Protein AF-A0A655AYE4-F1 (afdb_monomer_lite)

Organism: Mycobacterium tuberculosis (NCBI:txid1773)

Sequence (75 aa):
MRPRAGKVDVGKVVEHFSRRCRAVRVVPFDPHLEEGAEIALDRLRRETREALTELAAVVAAGFPGDPRRCKPSFT

pLDDT: mean 84.88, std 15.08, range [43.03, 96.56]

Radius of gyration: 18.06 Å; chains: 1; bounding box: 36×51×34 Å

Structure (mmCIF, N/CA/C/O backbone):
data_AF-A0A655AYE4-F1
#
_entry.id   AF-A0A655AYE4-F1
#
loop_
_atom_site.group_PDB
_atom_site.id
_atom_site.type_symbol
_atom_site.label_atom_id
_atom_site.label_alt_id
_atom_site.label_comp_id
_atom_site.label_asym_id
_atom_site.label_entity_id
_atom_site.label_seq_id
_atom_site.pdbx_PDB_ins_code
_atom_site.Cartn_x
_atom_site.Cartn_y
_atom_site.Cartn_z
_atom_site.occupancy
_atom_site.B_iso_or_equiv
_atom_site.auth_seq_id
_atom_site.auth_comp_id
_atom_site.auth_asym_id
_atom_site.auth_atom_id
_atom_site.pdbx_PDB_model_num
ATOM 1 N N . MET A 1 1 ? 5.904 7.161 -17.634 1.00 43.03 1 MET A N 1
ATOM 2 C CA . MET A 1 1 ? 5.900 8.585 -17.221 1.00 43.03 1 MET A CA 1
ATOM 3 C C . MET A 1 1 ? 6.628 8.701 -15.889 1.00 43.03 1 MET A C 1
ATOM 5 O O . MET A 1 1 ? 6.066 8.287 -14.887 1.00 43.03 1 MET A O 1
ATOM 9 N N . ARG A 1 2 ? 7.871 9.200 -15.851 1.00 45.97 2 ARG A N 1
ATOM 10 C CA . ARG A 1 2 ? 8.512 9.577 -14.578 1.00 45.97 2 ARG A CA 1
ATOM 11 C C . ARG A 1 2 ? 7.953 10.944 -14.177 1.00 45.97 2 ARG A C 1
ATOM 13 O O . ARG A 1 2 ? 8.222 11.902 -14.905 1.00 45.97 2 ARG A O 1
ATOM 20 N N . PRO A 1 3 ? 7.178 11.081 -13.087 1.00 49.56 3 PRO A N 1
ATOM 21 C CA . PRO A 1 3 ? 6.827 12.403 -12.602 1.00 49.56 3 PRO A CA 1
ATOM 22 C C . PRO A 1 3 ? 8.134 13.055 -12.160 1.00 49.56 3 PRO A C 1
ATOM 24 O O . PRO A 1 3 ? 8.881 12.489 -11.361 1.00 49.56 3 PRO A O 1
ATOM 27 N N . ARG A 1 4 ? 8.443 14.228 -12.714 1.00 47.94 4 ARG A N 1
ATOM 28 C CA . ARG A 1 4 ? 9.523 15.082 -12.222 1.00 47.94 4 ARG A CA 1
ATOM 29 C C . ARG A 1 4 ? 9.258 15.290 -10.734 1.00 47.94 4 ARG A C 1
ATOM 31 O O . ARG A 1 4 ? 8.274 15.935 -10.384 1.00 47.94 4 ARG A O 1
ATOM 38 N N . ALA A 1 5 ? 10.082 14.689 -9.880 1.00 51.25 5 ALA A N 1
ATOM 39 C CA . ALA A 1 5 ? 9.943 14.759 -8.435 1.00 51.25 5 ALA A CA 1
ATOM 40 C C . ALA A 1 5 ? 10.227 16.191 -7.953 1.00 51.25 5 ALA A C 1
ATOM 42 O O . ALA A 1 5 ? 11.278 16.486 -7.390 1.00 51.25 5 ALA A O 1
ATOM 43 N N . GLY A 1 6 ? 9.272 17.104 -8.141 1.00 54.62 6 GLY A N 1
ATOM 44 C CA . GLY A 1 6 ? 8.989 18.047 -7.072 1.00 54.62 6 GLY A CA 1
ATOM 45 C C . GLY A 1 6 ? 8.655 17.169 -5.877 1.00 54.62 6 GLY A C 1
ATOM 46 O O . GLY A 1 6 ? 7.736 16.366 -5.989 1.00 54.62 6 GLY A O 1
ATOM 47 N N . LYS A 1 7 ? 9.493 17.198 -4.834 1.00 64.56 7 LYS A N 1
ATOM 48 C CA . LYS A 1 7 ? 9.419 16.312 -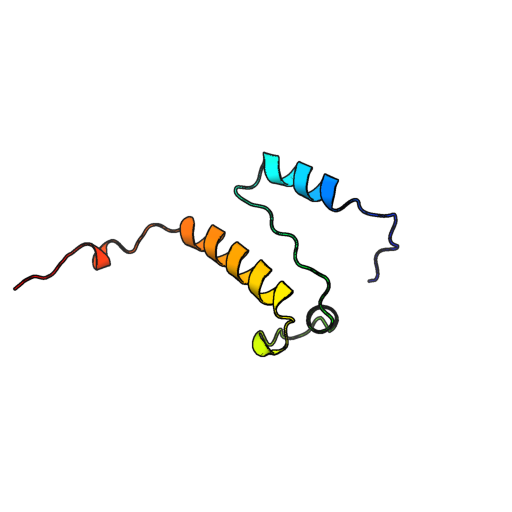3.663 1.00 64.56 7 LYS A CA 1
ATOM 49 C C . LYS A 1 7 ? 7.975 16.253 -3.157 1.00 64.56 7 LYS A C 1
ATOM 51 O O . LYS A 1 7 ? 7.549 17.134 -2.414 1.00 64.56 7 LYS A O 1
ATOM 56 N N . VAL A 1 8 ? 7.214 15.252 -3.595 1.00 80.88 8 VAL A N 1
ATOM 57 C CA . VAL A 1 8 ? 5.893 14.995 -3.039 1.00 80.88 8 VAL A CA 1
ATOM 58 C C . VAL A 1 8 ? 6.172 14.491 -1.641 1.00 80.88 8 VAL A C 1
ATOM 60 O O . VAL A 1 8 ? 6.795 13.447 -1.454 1.00 80.88 8 VAL A O 1
ATOM 63 N N . ASP A 1 9 ? 5.787 15.295 -0.663 1.00 89.12 9 ASP A N 1
ATOM 64 C CA . ASP A 1 9 ? 5.910 14.934 0.734 1.00 89.12 9 ASP A CA 1
ATOM 65 C C . ASP A 1 9 ? 4.895 13.827 1.025 1.00 89.12 9 ASP A C 1
ATOM 67 O O . ASP A 1 9 ? 3.699 14.074 1.197 1.00 89.12 9 ASP A O 1
ATOM 71 N N . VAL A 1 10 ? 5.387 12.588 1.028 1.00 90.88 10 VAL A N 1
ATOM 72 C CA . VAL A 1 10 ? 4.578 11.395 1.288 1.00 90.88 10 VAL A CA 1
ATOM 73 C C . VAL A 1 10 ? 3.881 11.504 2.646 1.00 90.88 10 VAL A C 1
ATOM 75 O O . VAL A 1 10 ? 2.742 11.063 2.771 1.00 90.88 10 VAL A O 1
ATOM 78 N N . GLY A 1 11 ? 4.501 12.161 3.632 1.00 93.12 11 GLY A N 1
ATOM 79 C CA . GLY A 1 11 ? 3.899 12.396 4.942 1.00 93.12 11 GLY A CA 1
ATOM 80 C C . GLY A 1 11 ? 2.632 13.242 4.847 1.00 93.12 11 GLY A C 1
ATOM 81 O O . GLY A 1 11 ? 1.590 12.847 5.367 1.00 93.12 11 GLY A O 1
ATOM 82 N N . LYS A 1 12 ? 2.672 14.350 4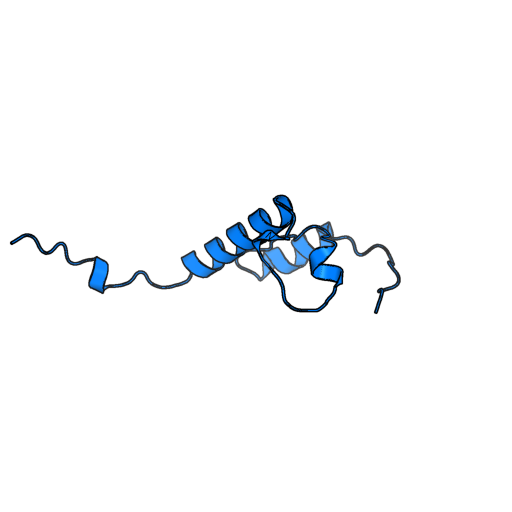.098 1.00 94.12 12 LYS A N 1
ATOM 83 C CA . LYS A 1 12 ? 1.487 15.203 3.875 1.00 94.12 12 LYS A CA 1
ATOM 84 C C . LYS A 1 12 ? 0.381 14.488 3.104 1.00 94.12 12 LYS A C 1
ATOM 86 O O . LYS A 1 12 ? -0.798 14.690 3.387 1.00 94.12 12 LYS A O 1
ATOM 91 N N . VAL A 1 13 ? 0.749 13.652 2.134 1.00 94.44 13 VAL A N 1
ATOM 92 C CA . VAL A 1 13 ? -0.215 12.838 1.379 1.00 94.44 13 VAL A CA 1
ATOM 93 C C . VAL A 1 13 ? -0.918 11.853 2.314 1.00 94.44 13 VAL A C 1
ATOM 95 O O . VAL A 1 13 ? -2.148 11.787 2.328 1.00 94.44 13 VAL A O 1
ATOM 98 N N . VAL A 1 14 ? -0.156 11.142 3.149 1.00 95.56 14 VAL A N 1
ATOM 99 C CA . VAL A 1 14 ? -0.708 10.223 4.152 1.00 95.56 14 VAL A CA 1
ATOM 100 C C . VAL A 1 14 ? -1.621 10.966 5.125 1.00 95.56 14 VAL A C 1
ATOM 102 O O . VAL A 1 14 ? -2.743 10.517 5.361 1.00 95.56 14 VAL A O 1
ATOM 105 N N . GLU A 1 15 ? -1.194 12.122 5.637 1.00 95.94 15 GLU A N 1
ATOM 106 C CA . GLU A 1 15 ? -1.991 12.938 6.558 1.00 95.94 15 GLU A CA 1
ATOM 107 C C . GLU A 1 15 ? -3.328 13.357 5.930 1.00 95.94 15 GLU A C 1
ATOM 109 O O . GLU A 1 15 ? -4.384 13.247 6.556 1.00 95.94 15 GLU A O 1
ATOM 114 N N . HIS A 1 16 ? -3.305 13.795 4.670 1.00 95.25 16 HIS A N 1
ATOM 115 C CA . HIS A 1 16 ? -4.500 14.229 3.957 1.00 95.25 16 HIS A CA 1
ATOM 116 C C . HIS A 1 16 ? -5.542 13.109 3.824 1.00 95.25 16 HIS A C 1
ATOM 118 O O . HIS A 1 16 ? -6.733 13.331 4.084 1.00 95.25 16 HIS A O 1
ATOM 124 N N . PHE A 1 17 ? -5.101 11.916 3.416 1.00 96.12 17 PHE A N 1
ATOM 125 C CA . PHE A 1 17 ? -5.991 10.781 3.181 1.00 96.12 17 PHE A CA 1
ATOM 126 C C . PHE A 1 17 ? -6.453 10.114 4.476 1.00 96.12 17 PHE A C 1
ATOM 128 O O . PHE A 1 17 ? -7.597 9.670 4.547 1.00 96.12 17 PHE A O 1
ATOM 135 N N . SER A 1 18 ? -5.640 10.130 5.533 1.00 95.69 18 SER A N 1
ATOM 136 C CA . SER A 1 18 ? -5.998 9.532 6.830 1.00 95.69 18 SER A CA 1
ATOM 137 C C . SER A 1 18 ? -7.234 10.175 7.471 1.00 95.69 18 SER A C 1
ATOM 139 O O . SER A 1 18 ? -7.910 9.550 8.276 1.00 95.69 18 SER A O 1
ATOM 141 N N . ARG A 1 19 ? -7.580 11.410 7.083 1.00 96.31 19 ARG A N 1
ATOM 142 C CA . ARG A 1 19 ? -8.794 12.103 7.553 1.00 96.31 19 ARG A CA 1
ATOM 143 C C . ARG A 1 19 ? -10.088 11.609 6.890 1.00 96.31 19 ARG A C 1
ATOM 145 O O . ARG A 1 19 ? -11.168 11.977 7.337 1.00 96.31 19 ARG A O 1
ATOM 152 N N . ARG A 1 20 ? -9.995 10.864 5.783 1.00 96.50 20 ARG A N 1
ATOM 153 C CA . ARG A 1 20 ? -11.133 10.489 4.913 1.00 96.50 20 ARG A CA 1
ATOM 154 C C . ARG A 1 20 ? -11.219 8.989 4.656 1.00 96.50 20 ARG A C 1
ATOM 156 O O . ARG A 1 20 ? -12.298 8.471 4.391 1.00 96.50 20 ARG A O 1
ATOM 163 N N . CYS A 1 21 ? -10.086 8.304 4.707 1.00 95.56 21 CYS A N 1
ATOM 164 C CA . CYS A 1 21 ? -9.972 6.878 4.473 1.00 95.56 21 CYS A CA 1
ATOM 165 C C . CYS A 1 21 ? -9.871 6.140 5.807 1.00 95.56 21 CYS A C 1
ATOM 167 O O . CYS A 1 21 ? -9.196 6.593 6.727 1.00 95.56 21 CYS A O 1
ATOM 169 N N . ARG A 1 22 ? -10.488 4.957 5.883 1.00 93.69 22 ARG A N 1
ATOM 170 C CA . ARG A 1 22 ? -10.393 4.069 7.053 1.00 93.69 22 ARG A CA 1
ATOM 171 C C . ARG A 1 22 ? -8.949 3.669 7.376 1.00 93.69 22 ARG A C 1
ATOM 173 O O . AR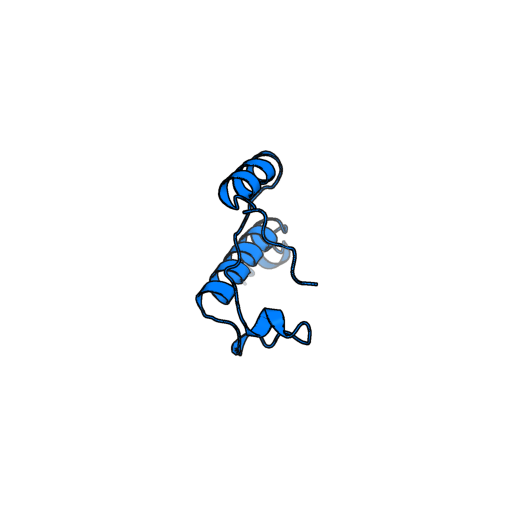G A 1 22 ? -8.615 3.492 8.540 1.00 93.69 22 ARG A O 1
ATOM 180 N N . ALA A 1 23 ? -8.117 3.498 6.352 1.00 95.00 23 ALA A N 1
ATOM 181 C CA . ALA A 1 23 ? -6.680 3.311 6.491 1.00 95.00 23 ALA A CA 1
ATOM 182 C C . ALA A 1 23 ? -5.961 3.839 5.247 1.00 95.00 23 ALA A C 1
ATOM 184 O O . ALA A 1 23 ? -6.543 3.909 4.163 1.00 95.00 23 ALA A O 1
ATOM 185 N N . VAL A 1 24 ? -4.682 4.167 5.411 1.00 96.56 24 VAL A N 1
ATOM 186 C CA . VAL A 1 24 ? -3.770 4.558 4.334 1.00 96.56 24 VAL A CA 1
ATOM 187 C C . VAL A 1 24 ? -2.491 3.753 4.511 1.00 96.56 24 VAL A C 1
ATOM 189 O O . VAL A 1 24 ? -1.922 3.745 5.601 1.00 96.56 24 VAL A O 1
ATOM 192 N N . ARG A 1 25 ? -2.024 3.085 3.451 1.00 95.19 25 ARG A N 1
ATOM 193 C CA . ARG A 1 25 ? -0.771 2.326 3.481 1.00 95.19 25 ARG A CA 1
ATOM 194 C C . ARG A 1 25 ? 0.188 2.822 2.411 1.00 95.19 25 ARG A C 1
ATOM 196 O O . ARG A 1 25 ? -0.178 2.931 1.245 1.00 95.19 25 ARG A O 1
ATOM 203 N N . VAL A 1 26 ? 1.419 3.123 2.820 1.00 94.94 26 VAL A N 1
ATOM 204 C CA . VAL A 1 26 ? 2.510 3.463 1.900 1.00 94.94 26 VAL A CA 1
ATOM 205 C C . VAL A 1 26 ? 3.120 2.170 1.378 1.00 94.94 26 VAL A C 1
ATOM 207 O O . VAL A 1 26 ? 3.614 1.364 2.166 1.00 94.94 26 VAL A O 1
ATOM 210 N N . VAL A 1 27 ? 3.090 1.994 0.059 1.00 93.56 27 VAL A N 1
ATOM 211 C CA . VAL A 1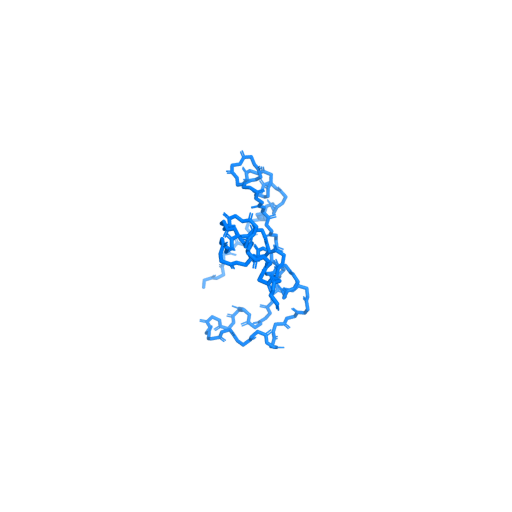 27 ? 3.798 0.914 -0.631 1.00 93.56 27 VAL A CA 1
ATOM 212 C C . VAL A 1 27 ? 5.189 1.434 -1.014 1.00 93.56 27 VAL A C 1
ATOM 214 O O . VAL A 1 27 ? 5.272 2.489 -1.652 1.00 93.56 27 VAL A O 1
ATOM 217 N N . PRO A 1 28 ? 6.283 0.773 -0.594 1.00 92.56 28 PRO A N 1
ATOM 218 C CA . PRO A 1 28 ? 7.632 1.203 -0.945 1.00 92.56 28 PRO A CA 1
ATOM 219 C C . PRO A 1 28 ? 7.897 1.032 -2.445 1.00 92.56 28 PRO A C 1
ATOM 221 O O . PRO A 1 28 ? 7.180 0.323 -3.148 1.00 92.56 28 PRO A O 1
ATOM 224 N N . PHE A 1 29 ? 8.961 1.670 -2.935 1.00 91.75 29 PHE A N 1
ATOM 225 C CA . PHE A 1 29 ? 9.415 1.431 -4.300 1.00 91.75 29 PHE A CA 1
ATOM 226 C C . PHE A 1 29 ? 9.823 -0.036 -4.488 1.00 91.75 29 PHE A C 1
ATOM 228 O O . PHE A 1 29 ? 10.636 -0.575 -3.728 1.00 91.75 29 PHE A O 1
ATOM 235 N N . ASP A 1 30 ? 9.301 -0.637 -5.552 1.00 92.81 30 ASP A N 1
ATOM 236 C CA . ASP A 1 30 ? 9.565 -2.012 -5.937 1.00 92.81 30 ASP A CA 1
ATOM 237 C C . ASP A 1 30 ? 9.887 -2.071 -7.439 1.00 92.81 30 ASP A C 1
ATOM 239 O O . ASP A 1 30 ? 9.046 -1.659 -8.242 1.00 92.81 30 ASP A O 1
ATOM 243 N N . PRO A 1 31 ? 11.076 -2.560 -7.841 1.00 91.31 31 PRO A N 1
ATOM 244 C CA . PRO A 1 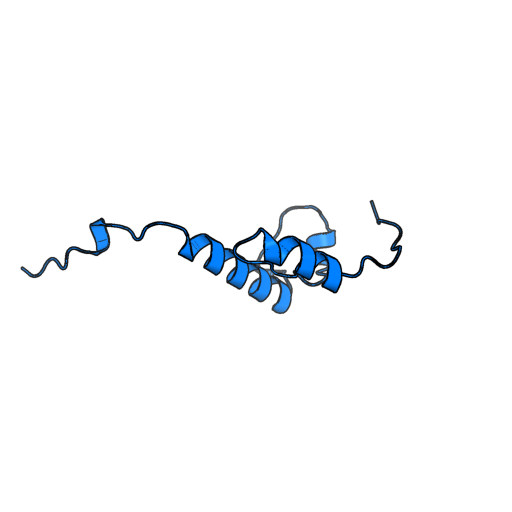31 ? 11.444 -2.663 -9.253 1.00 91.31 31 PRO A CA 1
ATOM 245 C C . PRO A 1 31 ? 10.473 -3.513 -10.077 1.00 91.31 31 PRO A C 1
ATOM 247 O O . PRO A 1 31 ? 10.207 -3.185 -11.227 1.00 91.31 31 PRO A O 1
ATOM 250 N N . HIS A 1 32 ? 9.903 -4.568 -9.486 1.00 89.75 32 HIS A N 1
ATOM 251 C CA . HIS A 1 32 ? 8.961 -5.446 -10.183 1.00 89.75 32 HIS A CA 1
ATOM 252 C C . HIS A 1 32 ? 7.654 -4.712 -10.524 1.00 89.75 32 HIS A C 1
ATOM 254 O O . HIS A 1 32 ? 7.030 -4.979 -11.545 1.00 89.75 32 HIS A O 1
ATOM 260 N N . LEU A 1 33 ? 7.264 -3.721 -9.712 1.00 89.69 33 LEU A N 1
ATOM 261 C CA . LEU A 1 33 ? 6.124 -2.849 -10.015 1.00 89.69 33 LEU A CA 1
ATOM 262 C C . LEU A 1 33 ? 6.438 -1.804 -11.101 1.00 89.69 33 LEU A C 1
ATOM 264 O O . LEU A 1 33 ? 5.513 -1.320 -11.753 1.00 89.69 33 LEU A O 1
ATOM 268 N N . GLU A 1 34 ? 7.710 -1.445 -11.317 1.00 86.88 34 GLU A N 1
ATOM 269 C CA . GLU A 1 34 ? 8.117 -0.500 -12.373 1.00 86.88 34 GLU A CA 1
ATOM 270 C C . GLU A 1 34 ? 7.971 -1.108 -13.778 1.00 86.88 34 GLU A C 1
ATOM 272 O O . GLU A 1 34 ? 7.721 -0.367 -14.730 1.00 86.88 34 GLU A O 1
ATOM 277 N N . GLU A 1 35 ? 8.053 -2.441 -13.904 1.00 86.81 35 GLU A N 1
ATOM 278 C CA . GLU A 1 35 ? 7.882 -3.171 -15.173 1.00 86.81 35 GLU A CA 1
ATOM 279 C C . GLU A 1 35 ? 6.526 -2.864 -15.843 1.00 86.81 35 GLU A C 1
ATOM 281 O O . GLU A 1 35 ? 6.412 -2.932 -17.066 1.00 86.81 35 GLU A O 1
ATOM 286 N N . GLY A 1 36 ? 5.502 -2.482 -15.062 1.00 75.25 36 GLY A N 1
ATOM 287 C CA . GLY A 1 36 ? 4.199 -2.038 -15.578 1.00 75.25 36 GLY A CA 1
ATOM 288 C C . GLY A 1 36 ? 3.394 -3.130 -16.292 1.00 75.25 36 GLY A C 1
ATOM 289 O O . GLY A 1 36 ? 2.462 -2.816 -17.033 1.00 75.25 36 GLY A O 1
ATOM 290 N N . ALA A 1 37 ? 3.768 -4.392 -16.082 1.00 82.50 37 ALA A N 1
ATOM 291 C CA . ALA A 1 37 ? 3.157 -5.581 -16.658 1.00 82.50 37 ALA A CA 1
ATOM 292 C C . ALA A 1 37 ? 2.508 -6.441 -15.555 1.00 82.50 37 ALA A C 1
ATOM 294 O O . ALA A 1 37 ? 2.119 -5.941 -14.499 1.00 82.50 37 ALA A O 1
ATOM 295 N N . GLU A 1 38 ? 2.350 -7.738 -15.805 1.00 87.75 38 GLU A N 1
ATOM 296 C CA . GLU A 1 38 ? 1.778 -8.673 -14.840 1.00 87.75 38 GLU A CA 1
ATOM 297 C C . GLU A 1 38 ? 2.590 -8.733 -13.533 1.00 87.75 38 GLU A C 1
ATOM 299 O O . GLU A 1 38 ? 3.810 -8.918 -13.525 1.00 87.75 38 GLU A O 1
ATOM 304 N N . ILE A 1 39 ? 1.894 -8.609 -12.400 1.00 89.31 39 ILE A N 1
ATOM 305 C CA . ILE A 1 39 ? 2.516 -8.622 -11.077 1.00 89.31 39 ILE A CA 1
ATOM 306 C C . ILE A 1 39 ? 2.543 -10.055 -10.534 1.00 89.31 39 ILE A C 1
ATOM 308 O O . ILE A 1 39 ? 1.596 -10.517 -9.901 1.00 89.31 39 ILE A O 1
ATOM 312 N N . ALA A 1 40 ? 3.672 -10.736 -10.712 1.00 91.00 40 ALA A N 1
ATOM 313 C CA . ALA A 1 40 ? 4.016 -11.929 -9.939 1.00 91.00 40 ALA A CA 1
ATOM 314 C C . ALA A 1 40 ? 4.276 -11.585 -8.453 1.00 91.00 40 ALA A C 1
ATOM 316 O O . ALA A 1 40 ? 5.264 -10.928 -8.112 1.00 91.00 40 ALA A O 1
ATOM 317 N N . LEU A 1 41 ? 3.386 -12.015 -7.549 1.00 89.62 41 LEU A N 1
ATOM 318 C CA . LEU A 1 41 ? 3.458 -11.681 -6.116 1.00 89.62 41 LEU A CA 1
ATOM 319 C C . LEU A 1 41 ? 4.714 -12.235 -5.425 1.00 89.62 41 LEU A C 1
ATOM 321 O O . LEU A 1 41 ? 5.223 -11.630 -4.481 1.00 89.62 41 LEU A O 1
ATOM 325 N N . ASP A 1 42 ? 5.235 -13.364 -5.890 1.00 91.12 42 ASP A N 1
ATOM 326 C CA . ASP A 1 42 ? 6.469 -14.004 -5.425 1.00 91.12 42 ASP A CA 1
ATOM 327 C C . ASP A 1 42 ? 7.733 -13.199 -5.780 1.00 91.12 42 ASP A C 1
ATOM 329 O O . ASP A 1 42 ? 8.713 -13.229 -5.031 1.00 91.12 42 ASP A O 1
ATOM 333 N N . ARG A 1 43 ? 7.679 -12.378 -6.836 1.00 92.81 43 ARG A N 1
ATOM 334 C CA . ARG A 1 43 ? 8.786 -11.507 -7.268 1.00 92.81 43 ARG A CA 1
ATOM 335 C C . ARG A 1 43 ? 8.839 -10.159 -6.552 1.00 92.81 43 ARG A C 1
ATOM 337 O O . ARG A 1 43 ? 9.860 -9.481 -6.620 1.00 92.81 43 ARG A O 1
ATOM 344 N N . LEU A 1 44 ? 7.777 -9.779 -5.841 1.00 94.44 44 LEU A N 1
ATOM 345 C CA . LEU A 1 44 ? 7.766 -8.557 -5.038 1.00 94.44 44 LEU A CA 1
ATOM 346 C C . LEU A 1 44 ? 8.827 -8.605 -3.929 1.00 94.44 44 LEU A C 1
ATOM 348 O O . LEU A 1 44 ? 9.213 -9.662 -3.427 1.00 94.44 44 LEU A O 1
ATOM 352 N N . ARG A 1 45 ? 9.286 -7.444 -3.479 1.00 95.75 45 ARG A N 1
ATOM 353 C CA . ARG A 1 45 ? 10.073 -7.360 -2.248 1.00 95.75 45 ARG A CA 1
ATOM 354 C C . ARG A 1 45 ? 9.180 -7.681 -1.055 1.00 95.75 45 ARG A C 1
ATOM 356 O O . ARG A 1 45 ? 7.963 -7.478 -1.084 1.00 95.75 45 ARG A O 1
ATOM 363 N N . ARG A 1 46 ? 9.782 -8.199 0.017 1.00 95.88 46 ARG A N 1
ATOM 364 C CA . ARG A 1 46 ? 9.037 -8.584 1.223 1.00 95.88 46 ARG A CA 1
ATOM 365 C C . ARG A 1 46 ? 8.258 -7.398 1.796 1.00 95.88 46 ARG A C 1
ATOM 367 O O . ARG A 1 46 ? 7.082 -7.555 2.095 1.00 95.88 46 ARG A O 1
ATOM 374 N N . GLU A 1 47 ? 8.871 -6.221 1.854 1.00 96.00 47 GLU A N 1
ATOM 375 C CA . GLU A 1 47 ? 8.254 -5.013 2.409 1.00 96.00 47 GLU A CA 1
ATOM 376 C C . GLU A 1 47 ? 7.031 -4.568 1.588 1.00 96.00 47 GLU A C 1
ATOM 378 O O . GLU A 1 47 ? 6.023 -4.122 2.136 1.00 96.00 47 GLU A O 1
ATOM 383 N N . THR A 1 48 ? 7.092 -4.732 0.263 1.00 96.38 48 THR A N 1
ATOM 384 C CA . THR A 1 48 ? 5.974 -4.462 -0.650 1.00 96.38 48 THR A CA 1
ATOM 385 C C . THR A 1 48 ? 4.829 -5.442 -0.423 1.00 96.38 48 THR A C 1
ATOM 387 O O . THR A 1 48 ? 3.674 -5.027 -0.312 1.00 96.38 48 THR A O 1
ATOM 390 N N . ARG A 1 49 ? 5.138 -6.742 -0.297 1.00 95.94 49 ARG A N 1
ATOM 391 C CA . ARG A 1 49 ? 4.138 -7.771 0.025 1.00 95.94 49 ARG A CA 1
ATOM 392 C C . ARG A 1 49 ? 3.465 -7.519 1.363 1.00 95.94 49 ARG A C 1
ATOM 394 O O . ARG A 1 49 ? 2.248 -7.643 1.445 1.00 95.94 49 ARG A O 1
ATOM 401 N N . GLU A 1 50 ? 4.229 -7.173 2.391 1.00 96.38 50 GLU A N 1
ATOM 402 C CA . GLU A 1 50 ? 3.703 -6.870 3.724 1.00 96.38 50 GLU A CA 1
ATOM 403 C C . GLU A 1 50 ? 2.755 -5.667 3.670 1.00 96.38 50 GLU A C 1
ATOM 405 O O . GLU A 1 50 ? 1.611 -5.775 4.108 1.00 96.38 50 GLU A O 1
ATOM 410 N N . ALA A 1 51 ? 3.160 -4.569 3.020 1.00 96.38 51 ALA A N 1
ATOM 411 C CA . ALA A 1 51 ? 2.306 -3.394 2.848 1.00 96.38 51 ALA A CA 1
ATOM 412 C C . ALA A 1 51 ? 0.990 -3.721 2.113 1.00 96.38 51 ALA A C 1
ATOM 414 O O . ALA A 1 51 ? -0.084 -3.285 2.535 1.00 96.38 51 ALA A O 1
ATOM 415 N N . LEU A 1 52 ? 1.049 -4.514 1.039 1.00 94.69 52 LEU A N 1
ATOM 416 C CA . LEU A 1 52 ? -0.145 -4.957 0.310 1.00 94.69 52 LEU A CA 1
ATOM 417 C C . LEU A 1 52 ? -1.018 -5.904 1.143 1.00 94.69 52 LEU A C 1
ATOM 419 O O . LEU A 1 52 ? -2.242 -5.799 1.103 1.00 94.69 52 LEU A O 1
ATOM 423 N N . THR A 1 53 ? -0.406 -6.797 1.921 1.00 95.81 53 THR A N 1
ATOM 424 C CA . THR A 1 53 ? -1.114 -7.753 2.785 1.00 95.81 53 THR A CA 1
ATOM 425 C C . THR A 1 53 ? -1.859 -7.034 3.904 1.00 95.81 53 THR A C 1
ATOM 427 O O . THR A 1 53 ? -3.028 -7.319 4.149 1.00 95.81 53 THR A O 1
ATOM 430 N N . GLU A 1 54 ? -1.226 -6.057 4.552 1.00 96.19 54 GLU A N 1
ATOM 431 C CA . GLU A 1 54 ? -1.875 -5.230 5.571 1.00 96.19 54 GLU A CA 1
ATOM 432 C C . GLU A 1 54 ? -3.039 -4.423 4.987 1.00 96.19 54 GLU A C 1
ATOM 434 O O . GLU A 1 54 ? -4.114 -4.354 5.585 1.00 96.19 54 GLU A O 1
ATOM 439 N N . LEU A 1 55 ? -2.865 -3.856 3.788 1.00 95.69 55 LEU A N 1
ATOM 440 C CA . LEU A 1 55 ? -3.950 -3.172 3.089 1.00 95.69 55 LEU A CA 1
ATOM 441 C C . LEU A 1 55 ? -5.112 -4.132 2.785 1.00 95.69 55 LEU A C 1
ATOM 443 O O . LEU A 1 55 ? -6.269 -3.798 3.046 1.00 95.69 55 LEU A O 1
ATOM 447 N N . ALA A 1 56 ? -4.814 -5.334 2.286 1.00 95.50 56 ALA A N 1
ATOM 448 C CA . ALA A 1 56 ? -5.813 -6.366 2.030 1.00 95.50 56 ALA A CA 1
ATOM 449 C C . ALA A 1 56 ? -6.540 -6.784 3.315 1.00 95.50 56 ALA A C 1
ATOM 451 O O . ALA A 1 56 ? -7.756 -6.954 3.291 1.00 95.50 56 ALA A O 1
ATOM 452 N N . ALA A 1 57 ? -5.838 -6.875 4.448 1.00 96.00 57 ALA A N 1
ATOM 453 C CA . ALA A 1 57 ? -6.442 -7.159 5.746 1.00 96.00 57 ALA A CA 1
ATOM 454 C C . ALA A 1 57 ? -7.419 -6.055 6.187 1.00 96.00 57 ALA A C 1
ATOM 456 O O . ALA A 1 57 ? -8.510 -6.364 6.668 1.00 96.00 57 ALA A O 1
ATOM 457 N N . VAL A 1 58 ? -7.086 -4.775 5.970 1.00 95.81 58 VAL A N 1
ATOM 458 C CA . VAL A 1 58 ? -8.020 -3.665 6.234 1.00 95.81 58 VAL A CA 1
ATOM 459 C C . VAL A 1 58 ? -9.283 -3.811 5.390 1.00 95.81 58 VAL A C 1
ATOM 461 O O . VAL A 1 58 ? -10.390 -3.691 5.919 1.00 95.81 58 VAL A O 1
ATOM 464 N N . VAL A 1 59 ? -9.134 -4.073 4.090 1.00 94.94 59 VAL A N 1
ATOM 465 C CA . VAL A 1 59 ? -10.276 -4.280 3.188 1.00 94.94 59 VAL A CA 1
ATOM 466 C C . VAL A 1 59 ? -11.104 -5.480 3.650 1.00 94.94 59 VAL A C 1
ATOM 468 O O . VAL A 1 59 ? -12.318 -5.356 3.808 1.00 94.94 59 VAL A O 1
ATOM 471 N N . ALA A 1 60 ? -10.448 -6.601 3.959 1.00 94.31 60 ALA A N 1
ATOM 472 C CA . ALA A 1 60 ? -11.088 -7.829 4.414 1.00 94.31 60 ALA A CA 1
ATOM 473 C C . ALA A 1 60 ? -11.911 -7.619 5.691 1.00 94.31 60 ALA A C 1
ATOM 475 O O . ALA A 1 60 ? -13.048 -8.074 5.779 1.00 94.31 60 ALA A O 1
ATOM 476 N N . ALA A 1 61 ? -11.383 -6.847 6.643 1.00 91.44 61 ALA A N 1
ATOM 477 C CA . ALA A 1 61 ? -12.074 -6.482 7.876 1.00 91.44 61 ALA A CA 1
ATOM 478 C C . ALA A 1 61 ? -13.299 -5.572 7.661 1.00 91.44 61 ALA A C 1
ATOM 480 O O . ALA A 1 61 ? -13.940 -5.183 8.633 1.00 91.44 61 ALA A O 1
ATOM 481 N N . GLY A 1 62 ? -13.566 -5.126 6.429 1.00 90.5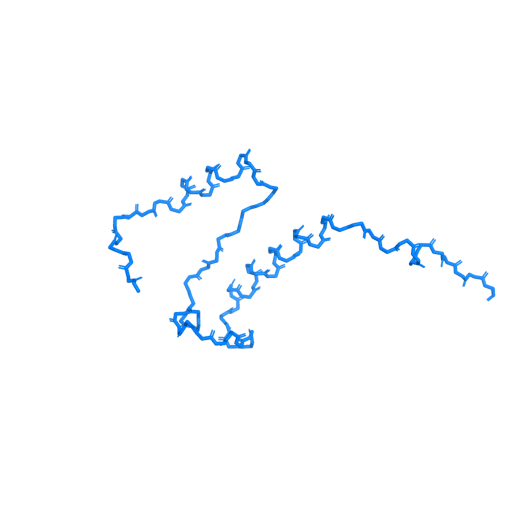6 62 GLY A N 1
ATOM 482 C CA . GLY A 1 62 ? -14.783 -4.402 6.059 1.00 90.56 62 GLY A CA 1
ATOM 483 C C . GLY A 1 62 ? -15.900 -5.303 5.526 1.00 90.56 62 GLY A C 1
ATOM 484 O O . GLY A 1 62 ? -17.040 -4.851 5.452 1.00 90.56 62 GLY A O 1
ATOM 485 N N . PHE A 1 63 ? -15.607 -6.556 5.161 1.00 89.69 63 PHE A N 1
ATOM 486 C CA . PHE A 1 63 ? -16.641 -7.487 4.719 1.00 89.69 63 PHE A CA 1
ATOM 487 C C . PHE A 1 63 ? -17.391 -8.075 5.920 1.00 89.69 63 PHE A C 1
ATOM 489 O O . PHE A 1 63 ? -16.772 -8.383 6.943 1.00 89.69 63 PHE A O 1
ATOM 496 N N . PRO A 1 64 ? -18.718 -8.270 5.815 1.00 84.00 64 PRO A N 1
ATOM 497 C CA . PRO A 1 64 ? -19.454 -9.017 6.822 1.00 84.00 64 PRO A CA 1
ATOM 498 C C . PRO A 1 64 ? -18.907 -10.449 6.891 1.00 84.00 64 PRO A C 1
ATOM 500 O O . PRO A 1 64 ? -18.629 -11.068 5.862 1.00 84.00 64 PRO A O 1
ATOM 503 N N . GLY A 1 65 ? -18.744 -10.983 8.105 1.00 77.44 65 GLY A N 1
ATOM 504 C CA . GLY A 1 65 ? -18.362 -12.384 8.285 1.00 77.44 65 GLY A CA 1
ATOM 505 C C . GLY A 1 65 ? -19.397 -13.315 7.650 1.00 77.44 65 GLY A C 1
ATOM 506 O O . GLY A 1 65 ? -20.588 -13.008 7.673 1.00 77.44 65 GLY A O 1
ATOM 507 N N . ASP A 1 66 ? -18.958 -14.446 7.085 1.00 73.75 66 ASP A N 1
ATOM 508 C CA . ASP A 1 66 ? -19.870 -15.435 6.499 1.00 73.75 66 ASP A CA 1
ATOM 509 C C . ASP A 1 66 ? -20.859 -15.932 7.572 1.00 73.75 66 ASP A C 1
ATOM 511 O O . ASP A 1 66 ? -20.445 -16.643 8.499 1.00 73.75 66 ASP A O 1
ATOM 515 N N . PRO A 1 67 ? -22.163 -15.613 7.465 1.00 65.62 67 PRO A N 1
ATOM 516 C CA . PRO A 1 67 ? -23.141 -16.010 8.471 1.00 65.62 67 PRO A CA 1
ATOM 517 C C . PRO A 1 67 ? -23.288 -17.536 8.558 1.00 65.62 67 PRO A C 1
ATOM 519 O O . PRO A 1 67 ? -23.700 -18.059 9.593 1.00 65.62 67 PRO A O 1
ATOM 522 N N . ARG A 1 68 ? -22.904 -18.278 7.509 1.00 66.44 68 ARG A N 1
ATOM 523 C CA . ARG A 1 68 ? -22.962 -19.748 7.475 1.00 66.44 68 ARG A CA 1
ATOM 524 C C . ARG A 1 68 ? -21.889 -20.398 8.344 1.00 66.44 68 ARG A C 1
ATOM 526 O O . ARG A 1 68 ? -22.059 -21.544 8.745 1.00 66.44 68 ARG A O 1
ATOM 533 N N . ARG A 1 69 ? -20.815 -19.674 8.682 1.00 62.44 69 ARG A N 1
ATOM 534 C CA . ARG A 1 69 ? -19.753 -20.149 9.585 1.00 62.44 69 ARG A CA 1
ATOM 535 C C . ARG A 1 69 ? -20.125 -20.003 11.068 1.00 62.44 69 ARG A C 1
ATOM 537 O O . ARG A 1 69 ? -19.423 -20.533 11.919 1.00 62.44 69 ARG A O 1
ATOM 544 N N . CYS A 1 70 ? -21.228 -19.310 11.372 1.00 58.62 70 CYS A N 1
ATOM 545 C CA . CYS A 1 70 ? -21.736 -19.060 12.726 1.00 58.62 70 CYS A CA 1
ATOM 546 C C . CYS A 1 70 ? -22.807 -20.077 13.178 1.00 58.62 70 CYS A C 1
ATOM 548 O O . CYS A 1 70 ? -23.529 -19.847 14.144 1.00 58.62 70 CYS A O 1
ATOM 550 N N . LYS A 1 71 ? -22.942 -21.219 12.493 1.00 61.22 71 LYS A N 1
ATOM 551 C CA . LYS A 1 71 ? -23.687 -22.362 13.031 1.00 61.22 71 LYS A CA 1
ATOM 552 C C . LYS A 1 71 ? -22.686 -23.428 13.463 1.00 61.22 71 LYS A C 1
ATOM 554 O O . LYS A 1 71 ? -22.168 -24.126 12.594 1.00 61.22 71 LYS A O 1
ATOM 559 N N . PRO A 1 72 ? -22.391 -23.576 14.765 1.00 64.25 72 PRO A N 1
ATOM 560 C CA . PRO A 1 72 ? -21.738 -24.783 15.226 1.00 64.25 72 PRO A CA 1
ATOM 561 C C . PRO A 1 72 ? -22.760 -25.914 15.074 1.00 64.25 72 PRO A C 1
ATOM 563 O O . PRO A 1 72 ? -23.686 -26.050 15.870 1.00 64.25 72 PRO A O 1
ATOM 566 N N . SER A 1 73 ? -22.651 -26.678 13.990 1.00 69.44 73 SER A N 1
ATOM 567 C CA . SER A 1 73 ? -23.353 -27.948 13.839 1.00 69.44 73 SER A CA 1
ATOM 568 C C . SER A 1 73 ? -22.708 -28.945 14.795 1.00 69.44 73 SER A C 1
ATOM 570 O O . SER A 1 73 ? -21.795 -29.677 14.422 1.00 69.44 73 SER A O 1
ATOM 572 N N . PHE A 1 74 ? -23.142 -28.902 16.051 1.00 68.88 74 PHE A N 1
ATOM 573 C CA . PHE A 1 74 ? -23.007 -30.021 16.965 1.00 68.88 74 PHE A CA 1
ATOM 574 C C . PHE A 1 74 ? -24.246 -30.901 16.786 1.00 68.88 74 PHE A C 1
ATOM 576 O O . PHE A 1 74 ? -25.344 -30.529 17.197 1.00 68.88 74 PHE A O 1
ATOM 583 N N . THR A 1 75 ? -24.042 -32.041 16.138 1.00 59.53 75 THR A N 1
ATOM 584 C CA . THR A 1 75 ? -24.869 -33.250 16.229 1.00 59.53 75 THR A CA 1
ATOM 585 C C . THR A 1 75 ? -23.923 -34.417 16.377 1.00 59.53 75 THR A C 1
ATOM 587 O O . THR A 1 75 ? -22.912 -34.407 15.636 1.00 59.53 75 THR A O 1
#

Secondary structure (DSSP, 8-state):
---------HHHHHHHHHTTSS---PPPP-HHHHT-S---GGGS-HHHHHHHHHHHHHHHTTSPP-GGGG-----

Foldseek 3Di:
DPPPPPPPPVVVVLVVCVVPDPHDFDQDDWVQVVVVDDDDLVRTDPSNNVRVVVVVVSVVVPDDDDVVVVDPPDD